Protein AF-A0A6S6SG83-F1 (afdb_monomer_lite)

Radius of gyration: 16.95 Å; chains: 1; bounding box: 38×26×49 Å

Foldseek 3Di:
DDCVVLVVLLVVLVVLLVVLVVLLCCVQQVPDPVSVVVLPDDDDPLSVLLVCLSVLSVVLSVLSVVLVVLCVVLVHDPVVVVVLSVLSSVLSVQLSVLSNVDDVPPVPSSCSNVVSSVVSVVSSVVSVVVSVVSD

Sequence (135 aa):
MNYILPLKYFFVMISMLLLTGVWMFVRHTSLSIAGTLSYYEGKSIFGLLETVSPHLFGMAILVFVLTHFFAIISGVEQQRFKLFSLLFFLCMLVANSSVFFIEEGSLFFVLLKLSSTFLFVGLSFFAMYKLLKVT

pLDDT: mean 75.48, std 6.5, range [49.09, 88.0]

Structure (mmCIF, N/CA/C/O backbone):
data_AF-A0A6S6SG83-F1
#
_entry.id   AF-A0A6S6SG83-F1
#
loop_
_atom_site.group_PDB
_atom_site.id
_atom_site.type_symbol
_atom_site.label_atom_id
_atom_site.label_alt_id
_atom_site.label_comp_id
_atom_site.label_asym_id
_atom_site.label_entity_id
_atom_site.label_seq_id
_atom_site.pdbx_PDB_ins_code
_atom_site.Cartn_x
_atom_site.Cartn_y
_atom_site.Cartn_z
_atom_site.occupancy
_atom_site.B_iso_or_equiv
_atom_site.auth_seq_id
_atom_site.auth_comp_id
_atom_site.auth_asym_id
_atom_site.auth_atom_id
_atom_site.pdbx_PDB_model_num
ATOM 1 N N . MET A 1 1 ? -13.131 10.030 20.907 1.00 54.19 1 MET A N 1
ATOM 2 C CA . MET A 1 1 ? -12.266 9.010 20.265 1.00 54.19 1 MET A CA 1
ATOM 3 C C . MET A 1 1 ? -11.168 9.722 19.484 1.00 54.19 1 MET A C 1
ATOM 5 O O . MET A 1 1 ? -11.483 10.594 18.688 1.00 54.19 1 MET A O 1
ATOM 9 N N . ASN A 1 2 ? -9.892 9.434 19.754 1.00 62.56 2 ASN A N 1
ATOM 10 C CA . ASN A 1 2 ? -8.769 10.132 19.110 1.00 62.56 2 ASN A CA 1
ATOM 11 C C . ASN A 1 2 ? -8.296 9.384 17.845 1.00 62.56 2 ASN A C 1
ATOM 13 O O . ASN A 1 2 ? -7.529 8.425 17.941 1.00 62.56 2 ASN A O 1
ATOM 17 N N . TYR A 1 3 ? -8.791 9.791 16.673 1.00 65.00 3 TYR A N 1
ATOM 18 C CA . TYR A 1 3 ? -8.541 9.136 15.377 1.00 65.00 3 TYR A CA 1
ATOM 19 C C . TYR A 1 3 ? -7.262 9.592 14.661 1.00 65.00 3 TYR A C 1
ATOM 21 O O . TYR A 1 3 ? -6.977 9.137 13.557 1.00 65.00 3 TYR A O 1
ATOM 29 N N . ILE A 1 4 ? -6.455 10.446 15.295 1.00 72.81 4 ILE A N 1
ATOM 30 C CA . ILE A 1 4 ? -5.251 11.029 14.685 1.00 72.81 4 ILE A CA 1
ATOM 31 C C . ILE A 1 4 ? -4.249 9.952 14.240 1.00 72.81 4 ILE A C 1
ATOM 33 O O . ILE A 1 4 ? -3.601 10.102 13.209 1.00 72.81 4 ILE A O 1
ATOM 37 N N . LEU A 1 5 ? -4.111 8.857 14.995 1.00 74.00 5 LEU A N 1
ATOM 38 C CA . LEU A 1 5 ? -3.119 7.821 14.698 1.00 74.00 5 LEU A CA 1
ATOM 39 C C . LEU A 1 5 ? -3.456 7.004 13.427 1.00 74.00 5 LEU A C 1
ATOM 41 O O . LEU A 1 5 ? -2.605 6.957 12.541 1.00 74.00 5 LEU A O 1
ATOM 45 N N . PRO A 1 6 ? -4.670 6.433 13.264 1.00 70.00 6 PRO A N 1
ATOM 46 C CA . PRO A 1 6 ? -5.085 5.827 11.994 1.00 70.00 6 PRO A CA 1
ATOM 47 C C . PRO A 1 6 ? -4.980 6.772 10.793 1.00 70.00 6 PRO A C 1
ATOM 49 O O . PRO A 1 6 ? -4.566 6.346 9.718 1.00 70.00 6 PRO A O 1
ATOM 52 N N . LEU A 1 7 ? -5.291 8.060 10.981 1.00 70.81 7 LEU A N 1
ATOM 53 C CA . LEU A 1 7 ? -5.192 9.066 9.922 1.00 70.81 7 LEU A CA 1
ATOM 54 C C . LEU A 1 7 ? -3.739 9.296 9.477 1.00 70.81 7 LEU A C 1
ATOM 56 O O . LEU A 1 7 ? -3.463 9.391 8.283 1.00 70.81 7 LEU A O 1
ATOM 60 N N . LYS A 1 8 ? -2.795 9.318 10.428 1.00 78.56 8 LYS A N 1
ATOM 61 C CA . LYS A 1 8 ? -1.354 9.367 10.132 1.00 78.56 8 LYS A CA 1
ATOM 62 C C . LYS A 1 8 ? -0.902 8.139 9.345 1.00 78.56 8 LYS A C 1
ATOM 64 O O . LYS A 1 8 ? -0.182 8.293 8.363 1.00 78.56 8 LYS A O 1
ATOM 69 N N . TYR A 1 9 ? -1.346 6.940 9.735 1.00 77.75 9 TYR A N 1
ATOM 70 C CA . TYR A 1 9 ? -1.048 5.720 8.979 1.00 77.75 9 TYR A CA 1
ATOM 71 C C . TYR A 1 9 ? -1.607 5.803 7.562 1.00 77.75 9 TYR A C 1
ATOM 73 O O . TYR A 1 9 ? -0.871 5.572 6.613 1.00 77.75 9 TYR A O 1
ATOM 81 N N . PHE A 1 10 ? -2.860 6.222 7.401 1.00 73.88 10 PHE A N 1
ATOM 82 C CA . PHE A 1 10 ? -3.478 6.401 6.091 1.00 73.88 10 PHE A CA 1
ATOM 83 C C . PHE A 1 10 ? -2.708 7.370 5.185 1.00 73.88 10 PHE A C 1
ATOM 85 O O . PHE A 1 10 ? -2.463 7.060 4.020 1.00 73.88 10 PHE A O 1
ATOM 92 N N . PHE A 1 11 ? -2.263 8.505 5.725 1.00 75.88 11 PHE A N 1
ATOM 93 C CA . PHE A 1 11 ? -1.488 9.484 4.965 1.00 75.88 11 PHE A CA 1
ATOM 94 C C . PHE A 1 11 ? -0.148 8.919 4.475 1.00 75.88 11 PHE A C 1
ATOM 96 O O . PHE A 1 11 ? 0.191 9.049 3.295 1.00 75.88 11 PHE A O 1
ATOM 103 N N . VAL A 1 12 ? 0.593 8.237 5.357 1.00 81.75 12 VAL A N 1
ATOM 104 C CA . VAL A 1 12 ? 1.825 7.527 4.974 1.00 81.75 12 VAL A CA 1
ATOM 105 C C . VAL A 1 12 ? 1.514 6.487 3.901 1.00 81.75 12 VAL A C 1
ATOM 107 O O . VAL A 1 12 ? 2.250 6.367 2.922 1.00 81.75 12 VAL A O 1
ATOM 110 N N . MET A 1 13 ? 0.391 5.781 4.044 1.00 77.00 13 MET A N 1
ATOM 111 C CA . MET A 1 13 ? 0.010 4.723 3.126 1.00 77.00 13 MET A CA 1
ATOM 112 C C . MET A 1 13 ? -0.280 5.217 1.705 1.00 77.00 13 MET A C 1
ATOM 114 O O . MET A 1 13 ? 0.241 4.651 0.744 1.00 77.00 13 MET A O 1
ATOM 118 N N . ILE A 1 14 ? -1.056 6.293 1.569 1.00 74.19 14 ILE A N 1
ATOM 119 C CA . ILE A 1 14 ? -1.308 6.939 0.273 1.00 74.19 14 ILE A CA 1
ATOM 120 C C . ILE A 1 14 ? -0.017 7.492 -0.328 1.00 74.19 14 ILE A C 1
ATOM 122 O O . ILE A 1 14 ? 0.217 7.347 -1.526 1.00 74.19 14 ILE A O 1
ATOM 126 N N . SER A 1 15 ? 0.831 8.113 0.492 1.00 80.38 15 SER A N 1
ATOM 127 C CA . SER A 1 15 ? 2.083 8.694 0.004 1.00 80.38 15 SER A CA 1
ATOM 128 C C . SER A 1 15 ? 2.993 7.614 -0.582 1.00 80.38 15 SER A C 1
ATOM 130 O O . SER A 1 15 ? 3.535 7.784 -1.671 1.00 80.38 15 SER A O 1
ATOM 132 N N . MET A 1 16 ? 3.102 6.465 0.092 1.00 77.81 16 MET A N 1
ATOM 133 C CA . MET A 1 16 ? 3.858 5.329 -0.431 1.00 77.81 16 MET A CA 1
ATOM 134 C C . MET A 1 16 ? 3.257 4.763 -1.714 1.00 77.81 16 MET A C 1
ATOM 136 O O . MET A 1 16 ? 4.017 4.469 -2.628 1.00 77.81 16 MET A O 1
ATOM 140 N N . LEU A 1 17 ? 1.927 4.665 -1.824 1.00 76.06 17 LEU A N 1
ATOM 141 C CA . LEU A 1 17 ? 1.281 4.244 -3.071 1.00 76.06 17 LEU A CA 1
ATOM 142 C C . LEU A 1 17 ? 1.691 5.117 -4.244 1.00 76.06 17 LEU A C 1
ATOM 144 O O . LEU A 1 17 ? 2.089 4.611 -5.290 1.00 76.06 17 LEU A O 1
ATOM 148 N N . LEU A 1 18 ? 1.574 6.430 -4.057 1.00 76.25 18 LEU A N 1
ATOM 149 C CA . LEU A 1 18 ? 1.896 7.393 -5.091 1.00 76.25 18 LEU A CA 1
ATOM 150 C C . LEU A 1 18 ? 3.358 7.237 -5.514 1.00 76.25 18 LEU A C 1
ATOM 152 O O . LEU A 1 18 ? 3.638 7.131 -6.704 1.00 76.25 18 LEU A O 1
ATOM 156 N N . LEU A 1 19 ? 4.273 7.148 -4.545 1.00 82.44 19 LEU A N 1
ATOM 157 C CA . LEU A 1 19 ? 5.698 6.958 -4.811 1.00 82.44 19 LEU A CA 1
ATOM 158 C C . LEU A 1 19 ? 5.984 5.639 -5.534 1.00 82.44 19 LEU A C 1
ATOM 160 O O . LEU A 1 19 ? 6.757 5.638 -6.486 1.00 82.44 19 LEU A O 1
ATOM 164 N N . THR A 1 20 ? 5.348 4.535 -5.141 1.00 78.62 20 THR A N 1
ATOM 165 C CA . THR A 1 20 ? 5.498 3.238 -5.817 1.00 78.62 20 THR A CA 1
ATOM 166 C C . THR A 1 20 ? 4.940 3.278 -7.242 1.00 78.62 20 THR A C 1
ATOM 168 O O . THR A 1 20 ? 5.578 2.766 -8.160 1.00 78.62 20 THR A O 1
ATOM 171 N N . GLY A 1 21 ? 3.789 3.922 -7.456 1.00 75.62 21 GLY A N 1
ATOM 172 C CA . GLY A 1 21 ? 3.201 4.104 -8.784 1.00 75.62 21 GLY A CA 1
ATOM 173 C C . GLY A 1 21 ? 4.090 4.944 -9.702 1.00 75.62 21 GLY A C 1
ATOM 174 O O . GLY A 1 21 ? 4.383 4.528 -10.821 1.00 75.62 21 GLY A O 1
ATOM 175 N N . VAL A 1 22 ? 4.586 6.082 -9.203 1.00 80.44 22 VAL A N 1
ATOM 176 C CA . VAL A 1 22 ? 5.540 6.943 -9.922 1.00 80.44 22 VAL A CA 1
ATOM 177 C C . VAL A 1 22 ? 6.831 6.185 -10.219 1.00 80.44 22 VAL A C 1
ATOM 179 O O . VAL A 1 22 ? 7.303 6.212 -11.352 1.00 80.44 22 VAL A O 1
ATOM 182 N N . TRP A 1 23 ? 7.378 5.465 -9.238 1.00 82.62 23 TRP A N 1
ATOM 183 C CA . TRP A 1 23 ? 8.594 4.672 -9.402 1.00 82.62 23 TRP A CA 1
ATOM 184 C C . TRP A 1 23 ? 8.457 3.632 -10.513 1.00 82.62 23 TRP A C 1
ATOM 186 O O . TRP A 1 23 ? 9.291 3.580 -11.416 1.00 82.62 23 TRP A O 1
ATOM 196 N N . MET A 1 24 ? 7.382 2.839 -10.492 1.00 77.06 24 MET A N 1
ATOM 197 C CA . MET A 1 24 ? 7.145 1.845 -11.535 1.00 77.06 24 MET A CA 1
ATOM 198 C C . MET A 1 24 ? 6.924 2.488 -12.904 1.00 77.06 24 MET A C 1
ATOM 200 O O . MET A 1 24 ? 7.436 1.987 -13.905 1.00 77.06 24 MET A O 1
ATOM 204 N N . PHE A 1 25 ? 6.182 3.596 -12.961 1.00 77.44 25 PHE A N 1
ATOM 205 C CA . PHE A 1 25 ? 5.960 4.316 -14.209 1.00 77.44 25 PHE A CA 1
ATOM 206 C C . PHE A 1 25 ? 7.284 4.799 -14.808 1.00 77.44 25 PHE A C 1
ATOM 208 O O . PHE A 1 25 ? 7.558 4.537 -15.979 1.00 77.44 25 PHE A O 1
ATOM 215 N N . VAL A 1 26 ? 8.143 5.426 -13.999 1.00 83.56 26 VAL A N 1
ATOM 216 C CA . VAL A 1 26 ? 9.480 5.870 -14.419 1.00 83.56 26 VAL A CA 1
ATOM 217 C C . VAL A 1 26 ? 10.321 4.682 -14.885 1.00 83.56 26 VAL A C 1
ATOM 219 O O . VAL A 1 26 ? 10.902 4.746 -15.967 1.00 83.56 26 VAL A O 1
ATOM 222 N N . ARG A 1 27 ? 10.349 3.586 -14.114 1.00 81.25 27 ARG A N 1
ATOM 223 C CA . ARG A 1 27 ? 11.148 2.397 -14.440 1.00 81.25 27 ARG A CA 1
ATOM 224 C C . ARG A 1 27 ? 10.752 1.803 -15.792 1.00 81.25 27 ARG A C 1
ATOM 226 O O . ARG A 1 27 ? 11.625 1.526 -16.605 1.00 81.25 27 ARG A O 1
ATOM 233 N N . HIS A 1 28 ? 9.457 1.610 -16.040 1.00 76.56 28 HIS A N 1
ATOM 234 C CA . HIS A 1 28 ? 9.013 0.894 -17.236 1.00 76.56 28 HIS A CA 1
ATOM 235 C C . HIS A 1 28 ? 8.862 1.765 -18.482 1.00 76.56 28 HIS A C 1
ATOM 237 O O . HIS A 1 28 ? 8.937 1.236 -19.583 1.00 76.56 28 HIS A O 1
ATOM 243 N N . THR A 1 29 ? 8.644 3.073 -18.334 1.00 79.75 29 THR A N 1
ATOM 244 C CA . THR A 1 29 ? 8.509 3.972 -19.495 1.00 79.75 29 THR A CA 1
ATOM 245 C C . THR A 1 29 ? 9.805 4.699 -19.842 1.00 79.75 29 THR A C 1
ATOM 247 O O . THR A 1 29 ? 9.916 5.292 -20.920 1.00 79.75 29 THR A O 1
ATOM 250 N N . SER A 1 30 ? 10.771 4.719 -18.914 1.00 82.44 30 SER A N 1
ATOM 251 C CA . SER A 1 30 ? 11.963 5.576 -18.972 1.00 82.44 30 SER A CA 1
ATOM 252 C C . SER A 1 30 ? 11.625 7.050 -19.248 1.00 82.44 30 SER A C 1
ATOM 254 O O . SER A 1 30 ? 12.452 7.784 -19.781 1.00 82.44 30 SER A O 1
ATOM 256 N N . LEU A 1 31 ? 10.391 7.472 -18.929 1.00 83.38 31 LEU A N 1
ATOM 257 C CA . LEU A 1 31 ? 9.833 8.789 -19.253 1.00 83.38 31 LEU A CA 1
ATOM 258 C C . LEU A 1 31 ? 9.886 9.140 -20.752 1.00 83.38 31 LEU A C 1
ATOM 260 O O . LEU A 1 31 ? 9.972 10.309 -21.126 1.00 83.38 31 LEU A O 1
ATOM 264 N N . SER A 1 32 ? 9.820 8.127 -21.619 1.00 88.00 32 SER A N 1
ATOM 265 C CA . SER A 1 32 ? 9.872 8.282 -23.072 1.00 88.00 32 SER A CA 1
ATOM 266 C C . SER A 1 32 ? 8.576 7.817 -23.739 1.00 88.00 32 SER A C 1
ATOM 268 O O . SER A 1 32 ? 7.866 6.944 -23.233 1.00 88.00 32 SER A O 1
ATOM 270 N N . ILE A 1 33 ? 8.275 8.371 -24.917 1.00 83.56 33 ILE A N 1
ATOM 271 C CA . ILE A 1 33 ? 7.117 7.952 -25.726 1.00 83.56 33 ILE A CA 1
ATOM 272 C C . ILE A 1 33 ? 7.271 6.483 -26.145 1.00 83.56 33 ILE A C 1
ATOM 274 O O . ILE A 1 33 ? 6.328 5.708 -26.016 1.00 83.56 33 ILE A O 1
ATOM 278 N N . ALA A 1 34 ? 8.472 6.081 -26.573 1.00 85.00 34 ALA A N 1
ATOM 279 C CA . ALA A 1 34 ? 8.766 4.703 -26.966 1.00 85.00 34 ALA A CA 1
ATOM 280 C C . ALA A 1 34 ? 8.587 3.714 -25.801 1.00 85.00 34 ALA A C 1
ATOM 282 O O . ALA A 1 34 ? 7.932 2.691 -25.968 1.00 85.00 34 ALA A O 1
ATOM 283 N N . GLY A 1 35 ? 9.088 4.047 -24.607 1.00 82.25 35 GLY A N 1
ATOM 284 C CA . GLY A 1 35 ? 8.892 3.223 -23.412 1.00 82.25 35 GLY A CA 1
ATOM 285 C C . GLY A 1 35 ? 7.443 3.207 -22.914 1.00 82.25 35 GLY A C 1
ATOM 286 O O . GLY A 1 35 ? 6.984 2.228 -22.336 1.00 82.25 35 GLY A O 1
ATOM 287 N N . THR A 1 36 ? 6.679 4.273 -23.165 1.00 79.69 36 THR A N 1
ATOM 288 C CA . THR A 1 36 ? 5.236 4.279 -22.882 1.00 79.69 36 THR A CA 1
ATOM 289 C C . THR A 1 36 ? 4.490 3.339 -23.825 1.00 79.69 36 THR A C 1
ATOM 291 O O . THR A 1 36 ? 3.603 2.622 -23.381 1.00 79.69 36 THR A O 1
ATOM 294 N N . LEU A 1 37 ? 4.855 3.297 -25.107 1.00 82.19 37 LEU A N 1
ATOM 295 C CA . LEU A 1 37 ? 4.261 2.365 -26.068 1.00 82.19 37 LEU A CA 1
ATOM 296 C C . LEU A 1 37 ? 4.624 0.910 -25.742 1.00 82.19 37 LEU A C 1
ATOM 298 O O . LEU A 1 37 ? 3.731 0.065 -25.717 1.00 82.19 37 LEU A O 1
ATOM 302 N N . SER A 1 38 ? 5.884 0.633 -25.387 1.00 80.56 38 SER A N 1
ATOM 303 C CA . SER A 1 38 ? 6.313 -0.713 -24.979 1.00 80.56 38 SER A CA 1
ATOM 304 C C . SER A 1 38 ? 5.675 -1.174 -23.665 1.00 80.56 38 SER A C 1
ATOM 306 O O . SER A 1 38 ? 5.477 -2.369 -23.448 1.00 80.56 38 SER A O 1
ATOM 308 N N . TYR A 1 39 ? 5.268 -0.245 -22.792 1.00 74.38 39 TYR A N 1
ATOM 309 C CA . TYR A 1 39 ? 4.508 -0.581 -21.587 1.00 74.38 39 TYR A CA 1
ATOM 310 C C . TYR A 1 39 ? 3.177 -1.288 -21.896 1.00 74.38 39 TYR A C 1
ATOM 312 O O . TYR A 1 39 ? 2.737 -2.103 -21.082 1.00 74.38 39 TYR A O 1
ATOM 320 N N . TYR A 1 40 ? 2.559 -0.999 -23.046 1.00 75.06 40 TYR A N 1
ATOM 321 C CA . TYR A 1 40 ? 1.289 -1.590 -23.485 1.00 75.06 40 TYR A CA 1
ATOM 322 C C . TYR A 1 40 ? 1.453 -2.828 -24.380 1.00 75.06 40 TYR A C 1
ATOM 324 O O . TYR A 1 40 ? 0.453 -3.409 -24.803 1.00 75.06 40 TYR A O 1
ATOM 332 N N . GLU A 1 41 ? 2.683 -3.253 -24.664 1.00 82.44 41 GLU A N 1
ATOM 333 C CA . GLU A 1 41 ? 2.937 -4.493 -25.395 1.00 82.44 41 GLU A CA 1
ATOM 334 C C . GLU A 1 41 ? 2.641 -5.731 -24.532 1.00 82.44 41 GLU A C 1
ATOM 336 O O . GLU A 1 41 ? 2.524 -5.670 -23.304 1.00 82.44 41 GLU A O 1
ATOM 341 N N . GLY A 1 42 ? 2.495 -6.886 -25.189 1.00 76.06 42 GLY A N 1
ATOM 342 C CA . GLY A 1 42 ? 2.218 -8.152 -24.517 1.00 76.06 42 GLY A CA 1
ATOM 343 C C . GLY A 1 42 ? 3.301 -8.486 -23.491 1.00 76.06 42 GLY A C 1
ATOM 344 O O . GLY A 1 42 ? 4.460 -8.690 -23.845 1.00 76.06 42 GLY A O 1
ATOM 345 N N . LYS A 1 43 ? 2.921 -8.558 -22.212 1.00 75.44 43 LYS A N 1
ATOM 346 C CA . LYS A 1 43 ? 3.862 -8.826 -21.121 1.00 75.44 43 LYS A CA 1
ATOM 347 C C . LYS A 1 43 ? 3.933 -10.305 -20.769 1.00 75.44 43 LYS A C 1
ATOM 349 O O . LYS A 1 43 ? 2.937 -11.025 -20.804 1.00 75.44 43 LYS A O 1
ATOM 354 N N . SER A 1 44 ? 5.119 -10.734 -20.348 1.00 78.88 44 SER A N 1
ATOM 355 C CA . SER A 1 44 ? 5.300 -12.010 -19.655 1.00 78.88 44 SER A CA 1
ATOM 356 C C . SER A 1 44 ? 4.512 -12.029 -18.335 1.00 78.88 44 SER A C 1
ATOM 358 O O . SER A 1 44 ? 4.086 -10.989 -17.830 1.00 78.88 44 SER A O 1
ATOM 360 N N . ILE A 1 45 ? 4.352 -13.207 -17.723 1.00 72.50 45 ILE A N 1
ATOM 361 C CA . ILE A 1 45 ? 3.682 -13.354 -16.416 1.00 72.50 45 ILE A CA 1
ATOM 362 C C . ILE A 1 45 ? 4.330 -12.458 -15.342 1.00 72.50 45 ILE A C 1
ATOM 364 O O . ILE A 1 45 ? 3.623 -11.855 -14.536 1.00 72.50 45 ILE A O 1
ATOM 368 N N . PHE A 1 46 ? 5.659 -12.314 -15.359 1.00 70.50 46 PHE A N 1
ATOM 369 C CA . PHE A 1 46 ? 6.376 -11.416 -14.449 1.00 70.50 46 PHE A CA 1
ATOM 370 C C . PHE A 1 46 ? 6.048 -9.943 -14.719 1.00 70.50 46 PHE A C 1
ATOM 372 O O . PHE A 1 46 ? 5.724 -9.212 -13.784 1.00 70.50 46 PHE A O 1
ATOM 379 N N . GLY A 1 47 ? 6.022 -9.529 -15.990 1.00 72.50 47 GLY A N 1
ATOM 380 C CA . GLY A 1 47 ? 5.635 -8.165 -16.360 1.00 72.50 47 GLY A CA 1
ATOM 381 C C . GLY A 1 47 ? 4.167 -7.845 -16.040 1.00 72.50 47 GLY A C 1
ATOM 382 O O . GLY A 1 47 ? 3.843 -6.712 -15.678 1.00 72.50 47 GLY A O 1
ATOM 383 N N . LEU A 1 48 ? 3.273 -8.838 -16.110 1.00 72.94 48 LEU A N 1
ATOM 384 C CA . LEU A 1 48 ? 1.882 -8.733 -15.652 1.00 72.94 48 LEU A CA 1
ATOM 385 C C . LEU A 1 48 ? 1.796 -8.542 -14.134 1.00 72.94 48 LEU A C 1
ATOM 387 O O . LEU A 1 48 ? 1.062 -7.668 -13.676 1.00 72.94 48 LEU A O 1
ATOM 391 N N . LEU A 1 49 ? 2.561 -9.315 -13.357 1.00 69.94 49 LEU A N 1
ATOM 392 C CA . LEU A 1 49 ? 2.611 -9.191 -11.896 1.00 69.94 49 LEU A CA 1
ATOM 393 C C . LEU A 1 49 ? 3.117 -7.815 -11.452 1.00 69.94 49 LEU A C 1
ATOM 395 O O . LEU A 1 49 ? 2.521 -7.208 -10.560 1.00 69.94 49 LEU A O 1
ATOM 399 N N . GLU A 1 50 ? 4.160 -7.293 -12.099 1.00 68.44 50 GLU A N 1
ATOM 400 C CA . GLU A 1 50 ? 4.622 -5.923 -11.861 1.00 68.44 50 GLU A CA 1
ATOM 401 C C . GLU A 1 50 ? 3.529 -4.904 -12.202 1.00 68.44 50 GLU A C 1
ATOM 403 O O . GLU A 1 50 ? 3.227 -4.033 -11.392 1.00 68.44 50 GLU A O 1
ATOM 408 N N . THR A 1 51 ? 2.858 -5.056 -13.345 1.00 73.19 51 THR A N 1
ATOM 409 C CA . THR A 1 51 ? 1.817 -4.122 -13.818 1.00 73.19 51 THR A CA 1
ATOM 410 C C . THR A 1 51 ? 0.552 -4.128 -12.944 1.00 73.19 51 THR A C 1
ATOM 412 O O . THR A 1 51 ? -0.077 -3.089 -12.735 1.00 73.19 51 THR A O 1
ATOM 415 N N . VAL A 1 52 ? 0.176 -5.281 -12.386 1.00 73.81 52 VAL A N 1
ATOM 416 C CA . VAL A 1 52 ? -1.003 -5.446 -11.514 1.00 73.81 52 VAL A CA 1
ATOM 417 C C . VAL A 1 52 ? -0.714 -5.038 -10.060 1.00 73.81 52 VAL A C 1
ATOM 419 O O . VAL A 1 52 ? -1.637 -4.705 -9.313 1.00 73.81 52 VAL A O 1
ATOM 422 N N . SER A 1 53 ? 0.557 -4.976 -9.657 1.00 70.06 53 SER A N 1
ATOM 423 C CA . SER A 1 53 ? 0.994 -4.623 -8.298 1.00 70.06 53 SER A CA 1
ATOM 424 C C . SER A 1 53 ? 0.368 -3.329 -7.720 1.00 70.06 53 SER A C 1
ATOM 426 O O . SER A 1 53 ? -0.097 -3.373 -6.575 1.00 70.06 53 SER A O 1
ATOM 428 N N . PRO A 1 54 ? 0.239 -2.207 -8.464 1.00 66.50 54 PRO A N 1
ATOM 429 C CA . PRO A 1 54 ? -0.415 -0.983 -7.983 1.00 66.50 54 PRO A CA 1
ATOM 430 C C . PRO A 1 54 ? -1.931 -1.134 -7.809 1.00 66.50 54 PRO A C 1
ATOM 432 O O . PRO A 1 54 ? -2.527 -0.464 -6.969 1.00 66.50 54 PRO A O 1
ATOM 435 N N . HIS A 1 55 ? -2.569 -2.024 -8.574 1.00 72.31 55 HIS A N 1
ATOM 436 C CA . HIS A 1 55 ? -4.010 -2.275 -8.494 1.00 72.31 55 HIS A CA 1
ATOM 437 C C . HIS A 1 55 ? -4.350 -3.115 -7.262 1.00 72.31 55 HIS A C 1
ATOM 439 O O . HIS A 1 55 ? -5.234 -2.751 -6.486 1.00 72.31 55 HIS A O 1
ATOM 445 N N . LEU A 1 56 ? -3.593 -4.195 -7.033 1.00 67.31 56 LEU A N 1
ATOM 446 C CA . LEU A 1 56 ? -3.685 -4.992 -5.802 1.00 67.31 56 LEU A CA 1
ATOM 447 C C . LEU A 1 56 ? -3.449 -4.125 -4.567 1.00 67.31 56 LEU A C 1
ATOM 449 O O . LEU A 1 56 ? -4.094 -4.289 -3.531 1.00 67.31 56 LEU A O 1
ATOM 453 N N . PHE A 1 57 ? -2.560 -3.151 -4.714 1.00 67.75 57 PHE A N 1
ATOM 454 C CA . PHE A 1 57 ? -2.306 -2.162 -3.700 1.00 67.75 57 PHE A CA 1
ATOM 455 C C . PHE A 1 57 ? -3.492 -1.203 -3.466 1.00 67.75 57 PHE A C 1
ATOM 457 O O . PHE A 1 57 ? -3.902 -0.989 -2.324 1.00 67.75 57 PHE A O 1
ATOM 464 N N . GLY A 1 58 ? -4.061 -0.626 -4.528 1.00 69.06 58 GLY A N 1
ATOM 465 C CA . GLY A 1 58 ? -5.226 0.258 -4.424 1.00 69.06 58 GLY A CA 1
ATOM 466 C C . GLY A 1 58 ? -6.412 -0.430 -3.742 1.00 69.06 58 GLY A C 1
ATOM 467 O O . GLY A 1 58 ? -7.064 0.162 -2.879 1.00 69.06 58 GLY A O 1
ATOM 468 N N . MET A 1 59 ? -6.626 -1.716 -4.042 1.00 69.19 59 MET A N 1
ATOM 469 C CA . MET A 1 59 ? -7.622 -2.537 -3.350 1.00 69.19 59 MET A CA 1
ATOM 470 C C . MET A 1 59 ? -7.328 -2.672 -1.853 1.00 69.19 59 MET A C 1
ATOM 472 O O . MET A 1 59 ? -8.235 -2.511 -1.039 1.00 69.19 59 MET A O 1
ATOM 476 N N . ALA A 1 60 ? -6.072 -2.901 -1.466 1.00 66.44 60 ALA A N 1
ATOM 477 C CA . ALA A 1 60 ? -5.688 -2.998 -0.060 1.00 66.44 60 ALA A CA 1
ATOM 478 C C . ALA A 1 60 ? -6.021 -1.713 0.726 1.00 66.44 60 ALA A C 1
ATOM 480 O O . ALA A 1 60 ? -6.630 -1.772 1.799 1.00 66.44 60 ALA A O 1
ATOM 481 N N . ILE A 1 61 ? -5.710 -0.537 0.166 1.00 71.50 61 ILE A N 1
ATOM 482 C CA . ILE A 1 61 ? -6.076 0.748 0.784 1.00 71.50 61 ILE A CA 1
ATOM 483 C C . ILE A 1 61 ? -7.589 0.886 0.946 1.00 71.50 61 ILE A C 1
ATOM 485 O O . ILE A 1 61 ? -8.045 1.279 2.021 1.00 71.50 61 ILE A O 1
ATOM 489 N N . LEU A 1 62 ? -8.367 0.561 -0.090 1.00 72.81 62 LEU A N 1
ATOM 490 C CA . LEU A 1 62 ? -9.826 0.652 -0.021 1.00 72.81 62 LEU A CA 1
ATOM 491 C C . LEU A 1 62 ? -10.378 -0.193 1.126 1.00 72.81 62 LEU A C 1
ATOM 493 O O . LEU A 1 62 ? -11.210 0.282 1.899 1.00 72.81 62 LEU A O 1
ATOM 497 N N . VAL A 1 63 ? -9.865 -1.412 1.301 1.00 70.44 63 VAL A N 1
ATOM 498 C CA . VAL A 1 63 ? -10.326 -2.281 2.382 1.00 70.44 63 VAL A CA 1
ATOM 499 C C . VAL A 1 63 ? -9.907 -1.761 3.761 1.00 70.44 63 VAL A C 1
ATOM 501 O O . VAL A 1 63 ? -10.709 -1.821 4.695 1.00 70.44 63 VAL A O 1
ATOM 504 N N . PHE A 1 64 ? -8.712 -1.179 3.906 1.00 73.19 64 PHE A N 1
ATOM 505 C CA . PHE A 1 64 ? -8.319 -0.504 5.150 1.00 73.19 64 PHE A CA 1
ATOM 506 C C . PHE A 1 64 ? -9.267 0.652 5.497 1.00 73.19 64 PHE A C 1
ATOM 508 O O . PHE A 1 64 ? -9.731 0.747 6.634 1.00 73.19 64 PHE A O 1
ATOM 515 N N . VAL A 1 65 ? -9.582 1.507 4.519 1.00 74.69 65 VAL A N 1
ATOM 516 C CA . VAL A 1 65 ? -10.478 2.660 4.698 1.00 74.69 65 VAL A CA 1
ATOM 517 C C . VAL A 1 65 ? -11.876 2.209 5.099 1.00 74.69 65 VAL A C 1
ATOM 519 O O . VAL A 1 65 ? -12.428 2.719 6.074 1.00 74.69 65 VAL A O 1
ATOM 522 N N . LEU A 1 66 ? -12.432 1.218 4.398 1.00 73.00 66 LEU A N 1
ATOM 523 C CA . LEU A 1 66 ? -13.741 0.660 4.729 1.00 73.00 66 LEU A CA 1
ATOM 524 C C . LEU A 1 66 ? -13.739 0.050 6.132 1.00 73.00 66 LEU A C 1
ATOM 526 O O . LEU A 1 66 ? -14.611 0.368 6.934 1.00 73.00 66 LEU A O 1
ATOM 530 N N . THR A 1 67 ? -12.725 -0.752 6.469 1.00 70.56 67 THR A N 1
ATOM 531 C CA . THR A 1 67 ? -12.577 -1.342 7.811 1.00 70.56 67 THR A CA 1
ATOM 532 C C . THR A 1 67 ? -12.499 -0.260 8.891 1.00 70.56 67 THR A C 1
ATOM 534 O O . THR A 1 67 ? -13.089 -0.410 9.962 1.00 70.56 67 THR A O 1
ATOM 537 N N . HIS A 1 68 ? -11.814 0.852 8.610 1.00 73.06 68 HIS A N 1
ATOM 538 C CA . HIS A 1 68 ? -11.743 1.995 9.512 1.00 73.06 68 HIS A CA 1
ATOM 539 C C . HIS A 1 68 ? -13.112 2.645 9.725 1.00 73.06 68 HIS A C 1
ATOM 541 O O . HIS A 1 68 ? -13.529 2.797 10.872 1.00 73.06 68 HIS A O 1
ATOM 547 N N . PHE A 1 69 ? -13.839 2.965 8.651 1.00 73.38 69 PHE A N 1
ATOM 548 C CA . PHE A 1 69 ? -15.184 3.537 8.754 1.00 73.38 69 PHE A CA 1
ATOM 549 C C . PHE A 1 69 ? -16.164 2.600 9.466 1.00 73.38 69 PHE A C 1
ATOM 551 O O . PHE A 1 69 ? -16.892 3.045 10.353 1.00 73.38 69 PHE A O 1
ATOM 558 N N . PHE A 1 70 ? -16.140 1.302 9.158 1.00 70.38 70 PHE A N 1
ATOM 559 C CA . PHE A 1 70 ? -16.977 0.312 9.838 1.00 70.38 70 PHE A CA 1
ATOM 560 C C . PHE A 1 70 ? -16.679 0.230 11.335 1.00 70.38 70 PHE A C 1
ATOM 562 O O . PHE A 1 70 ? -17.610 0.176 12.137 1.00 70.38 70 PHE A O 1
ATOM 569 N N . ALA A 1 71 ? -15.406 0.266 11.734 1.00 70.38 71 ALA A N 1
ATOM 570 C CA . ALA A 1 71 ? -15.037 0.253 13.147 1.00 70.38 71 ALA A CA 1
ATOM 571 C C . ALA A 1 71 ? -15.504 1.513 13.896 1.00 70.38 71 ALA A C 1
ATOM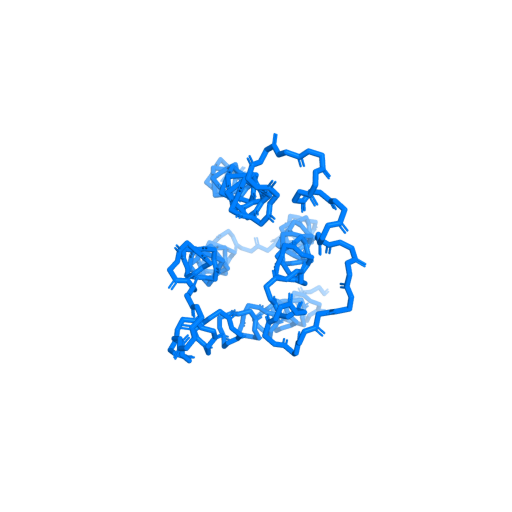 573 O O . ALA A 1 71 ? -15.886 1.413 15.063 1.00 70.38 71 ALA A O 1
ATOM 574 N N . ILE A 1 72 ? -15.505 2.674 13.226 1.00 70.94 72 ILE A N 1
ATOM 575 C CA . ILE A 1 72 ? -16.051 3.931 13.763 1.00 70.94 72 ILE A CA 1
ATOM 576 C C . ILE A 1 72 ? -17.561 3.812 13.973 1.00 70.94 72 ILE A C 1
ATOM 578 O O . ILE A 1 72 ? -18.047 4.101 15.065 1.00 70.94 72 ILE A O 1
ATOM 582 N N . ILE A 1 73 ? -18.290 3.372 12.942 1.00 71.38 73 ILE A N 1
ATOM 583 C CA . ILE A 1 73 ? -19.756 3.255 12.969 1.00 71.38 73 ILE A CA 1
ATOM 584 C C . ILE A 1 73 ? -20.205 2.232 14.020 1.00 71.38 73 ILE A C 1
ATOM 586 O O . ILE A 1 73 ? -21.163 2.476 14.744 1.00 71.38 73 ILE A O 1
ATOM 590 N N . SER A 1 74 ? -19.483 1.117 14.146 1.00 68.56 74 SER A N 1
ATOM 591 C CA . SER A 1 74 ? -19.840 0.014 15.052 1.00 68.56 74 SER A CA 1
ATOM 592 C C . SER A 1 74 ? -19.428 0.257 16.512 1.00 68.56 74 SER A C 1
ATOM 594 O O . SER A 1 74 ? -19.572 -0.637 17.340 1.00 68.56 74 SER A O 1
ATOM 596 N N . GLY A 1 75 ? -18.858 1.423 16.844 1.00 70.12 75 GLY A N 1
ATOM 597 C CA . GLY A 1 75 ? -18.470 1.763 18.219 1.00 70.12 75 GLY A CA 1
ATOM 598 C C . GLY A 1 75 ? -17.390 0.854 18.820 1.00 70.12 75 GLY A C 1
ATOM 599 O O . GLY A 1 75 ? -17.323 0.693 20.037 1.00 70.12 75 GLY A O 1
ATOM 600 N N . VAL A 1 76 ? -16.548 0.236 17.985 1.00 70.88 76 VAL A N 1
ATOM 601 C CA . VAL A 1 76 ? -15.567 -0.766 18.429 1.00 70.88 76 VAL A CA 1
ATOM 602 C C . VAL A 1 76 ? -14.524 -0.141 19.357 1.00 70.88 76 VAL A C 1
ATOM 604 O O . VAL A 1 76 ? -14.014 0.954 19.109 1.00 70.88 76 VAL A O 1
ATOM 607 N N . GLU A 1 77 ? -14.154 -0.876 20.413 1.00 70.00 77 GLU A N 1
ATOM 608 C CA . GLU A 1 77 ? -13.112 -0.464 21.355 1.00 70.00 77 GLU A CA 1
ATOM 609 C C . GLU A 1 77 ? -11.820 -0.049 20.641 1.00 70.00 77 GLU A C 1
ATOM 611 O O . GLU A 1 77 ? -11.201 -0.805 19.881 1.00 70.00 77 GLU A O 1
ATOM 616 N N . GLN A 1 78 ? -11.355 1.157 20.965 1.00 66.94 78 GLN A N 1
ATOM 617 C CA . GLN A 1 78 ? -10.226 1.790 20.292 1.00 66.94 78 GLN A CA 1
ATOM 618 C C . GLN A 1 78 ? -8.920 0.979 20.390 1.00 66.94 78 GLN A C 1
ATOM 620 O O . GLN A 1 78 ? -8.091 1.033 19.481 1.00 66.94 78 GLN A O 1
ATOM 625 N N . GLN A 1 79 ? -8.719 0.223 21.478 1.00 68.81 79 GLN A N 1
ATOM 626 C CA . GLN A 1 79 ? -7.538 -0.630 21.665 1.00 68.81 79 GLN A CA 1
ATOM 627 C C . GLN A 1 79 ? -7.507 -1.809 20.686 1.00 68.81 79 GLN A C 1
ATOM 629 O O . GLN A 1 79 ? -6.463 -2.066 20.086 1.00 68.81 79 GLN A O 1
ATOM 634 N N . ARG A 1 80 ? -8.646 -2.478 20.460 1.00 68.81 80 ARG A N 1
ATOM 635 C CA . ARG A 1 80 ? -8.743 -3.578 19.486 1.00 68.81 80 ARG A CA 1
ATOM 636 C C . ARG A 1 80 ? -8.491 -3.059 18.073 1.00 68.81 80 ARG A C 1
ATOM 638 O O . ARG A 1 80 ? -7.727 -3.654 17.319 1.00 68.81 80 ARG A O 1
ATOM 645 N N . PHE A 1 81 ? -9.052 -1.893 17.750 1.00 73.00 81 PHE A N 1
ATOM 646 C CA . PHE A 1 81 ? -8.868 -1.262 16.446 1.00 73.00 81 PHE A CA 1
ATOM 647 C C . PHE A 1 81 ? -7.417 -0.817 16.174 1.00 73.00 81 PHE A C 1
ATOM 649 O O . PHE A 1 81 ? -6.945 -0.909 15.038 1.00 73.00 81 PHE A O 1
ATOM 656 N N . LYS A 1 82 ? -6.677 -0.378 17.204 1.00 74.69 82 LYS A N 1
ATOM 657 C CA . LYS A 1 82 ? -5.253 -0.013 17.076 1.00 74.69 82 LYS A CA 1
ATOM 658 C C . LYS A 1 82 ? -4.391 -1.185 16.611 1.00 74.69 82 LYS A C 1
ATOM 660 O O . LYS A 1 82 ? -3.568 -0.993 15.720 1.00 74.69 82 LYS A O 1
ATOM 665 N N . LEU A 1 83 ? -4.589 -2.375 17.182 1.00 78.25 83 LEU A N 1
ATOM 666 C CA . LEU A 1 83 ? -3.824 -3.565 16.800 1.00 78.25 83 LEU A CA 1
ATOM 667 C C . LEU A 1 83 ? -4.087 -3.947 15.338 1.00 78.25 83 LEU A C 1
ATOM 669 O O . LEU A 1 83 ? -3.140 -4.155 14.583 1.00 78.25 83 LEU A O 1
ATOM 673 N N . PHE A 1 84 ? -5.358 -3.962 14.920 1.00 76.69 84 PHE A N 1
ATOM 674 C CA . PHE A 1 84 ? -5.714 -4.210 13.521 1.00 76.69 84 PHE A CA 1
ATOM 675 C C . PHE A 1 84 ? -5.085 -3.174 12.591 1.00 76.69 84 PHE A C 1
ATOM 677 O O . PHE A 1 84 ? -4.445 -3.541 11.610 1.00 76.69 84 PHE A O 1
ATOM 684 N N . SER A 1 85 ? -5.198 -1.889 12.933 1.00 76.25 85 SER A N 1
ATOM 685 C CA . SER A 1 85 ? -4.624 -0.803 12.133 1.00 76.25 85 SER A CA 1
ATOM 686 C C . SER A 1 85 ? -3.113 -0.945 11.955 1.00 76.25 85 SER A C 1
ATOM 688 O O . SER A 1 85 ? -2.607 -0.723 10.858 1.00 76.25 85 SER A O 1
ATOM 690 N N . LEU A 1 86 ? -2.398 -1.339 13.013 1.00 83.19 86 LEU A N 1
ATOM 691 C CA . LEU A 1 86 ? -0.956 -1.565 12.966 1.00 83.19 86 LEU A CA 1
ATOM 692 C C . LEU A 1 86 ? -0.595 -2.756 12.069 1.00 83.19 86 LEU A C 1
ATOM 694 O O . LEU A 1 86 ? 0.320 -2.646 11.258 1.00 83.19 86 LEU A O 1
ATOM 698 N N . LEU A 1 87 ? -1.316 -3.875 12.184 1.00 82.38 87 LEU A N 1
ATOM 699 C CA . LEU A 1 87 ? -1.079 -5.055 11.348 1.00 82.38 87 LEU A CA 1
ATOM 700 C C . LEU A 1 87 ? -1.314 -4.749 9.865 1.00 82.38 87 LEU A C 1
ATOM 702 O O . LEU A 1 87 ? -0.466 -5.082 9.038 1.00 82.38 87 LEU A O 1
ATOM 706 N N . PHE A 1 88 ? -2.410 -4.058 9.533 1.00 79.06 88 PHE A N 1
ATOM 707 C CA . PHE A 1 88 ? -2.662 -3.605 8.163 1.00 79.06 88 PHE A CA 1
ATOM 708 C C . PHE A 1 88 ? -1.552 -2.692 7.657 1.00 79.06 88 PHE A C 1
ATOM 710 O O . PHE A 1 88 ? -1.059 -2.894 6.549 1.00 79.06 88 PHE A O 1
ATOM 717 N N . PHE A 1 89 ? -1.126 -1.733 8.481 1.00 81.50 89 PHE A N 1
ATOM 718 C CA . PHE A 1 89 ? -0.044 -0.820 8.137 1.00 81.50 89 PHE A CA 1
ATOM 719 C C . PHE A 1 89 ? 1.271 -1.561 7.852 1.00 81.50 89 PHE A C 1
ATOM 721 O O . PHE A 1 89 ? 1.910 -1.286 6.842 1.00 81.50 89 PHE A O 1
ATOM 728 N N . LEU A 1 90 ? 1.656 -2.533 8.685 1.00 84.88 90 LEU A N 1
ATOM 729 C CA . LEU A 1 90 ? 2.882 -3.317 8.493 1.00 84.88 90 LEU A CA 1
ATOM 730 C C . LEU A 1 90 ? 2.829 -4.194 7.238 1.00 84.88 90 LEU A C 1
ATOM 732 O O . LEU A 1 90 ? 3.789 -4.221 6.469 1.00 84.88 90 LEU A O 1
ATOM 736 N N . CYS A 1 91 ? 1.711 -4.887 7.006 1.00 82.56 91 CYS A N 1
ATOM 737 C CA . CYS A 1 91 ? 1.548 -5.732 5.819 1.00 82.56 91 CYS A CA 1
ATOM 738 C C . CYS A 1 91 ? 1.615 -4.897 4.544 1.00 82.56 91 CYS A C 1
ATOM 740 O O . CYS A 1 91 ? 2.288 -5.268 3.584 1.00 82.56 91 CYS A O 1
ATOM 742 N N . MET A 1 92 ? 0.958 -3.739 4.571 1.00 79.12 92 MET A N 1
ATOM 743 C CA . MET A 1 92 ? 1.017 -2.763 3.501 1.00 79.12 92 MET A CA 1
ATOM 744 C C . MET A 1 92 ? 2.470 -2.298 3.294 1.00 79.12 92 MET A C 1
ATOM 746 O O . MET A 1 92 ? 2.970 -2.365 2.172 1.00 79.12 92 MET A O 1
ATOM 750 N N . LEU A 1 93 ? 3.161 -1.866 4.355 1.00 83.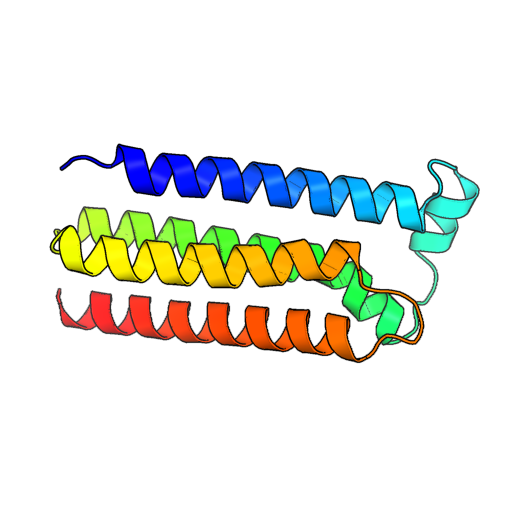25 93 LEU A N 1
ATOM 751 C CA . LEU A 1 93 ? 4.530 -1.349 4.284 1.00 83.25 93 LEU A CA 1
ATOM 752 C C . LEU A 1 93 ? 5.466 -2.349 3.595 1.00 83.25 93 LEU A C 1
ATOM 754 O O . LEU A 1 93 ? 6.146 -1.994 2.638 1.00 83.25 93 LEU A O 1
ATOM 758 N N . VAL A 1 94 ? 5.433 -3.618 4.014 1.00 85.88 94 VAL A N 1
ATOM 759 C CA . VAL A 1 94 ? 6.222 -4.699 3.400 1.00 85.88 94 VAL A CA 1
ATOM 760 C C . VAL A 1 94 ? 5.823 -4.921 1.935 1.00 85.88 94 VAL A C 1
ATOM 762 O O . VAL A 1 94 ? 6.687 -5.015 1.056 1.00 85.88 94 VAL A O 1
ATOM 765 N N . ALA A 1 95 ? 4.520 -4.950 1.644 1.00 78.88 95 ALA A N 1
ATOM 766 C CA . ALA A 1 95 ? 4.018 -5.108 0.283 1.00 78.88 95 ALA A CA 1
ATOM 767 C C . ALA A 1 95 ? 4.445 -3.951 -0.635 1.00 78.88 95 ALA A C 1
ATOM 769 O O . ALA A 1 95 ? 4.693 -4.168 -1.814 1.00 78.88 95 ALA A O 1
ATOM 770 N N . ASN A 1 96 ? 4.543 -2.719 -0.145 1.00 77.12 96 ASN A N 1
ATOM 771 C CA . ASN A 1 96 ? 4.977 -1.590 -0.969 1.00 77.12 96 ASN A CA 1
ATOM 772 C C . ASN A 1 96 ? 6.485 -1.507 -1.107 1.00 77.12 96 ASN A C 1
ATOM 774 O O . ASN A 1 96 ? 6.989 -1.332 -2.214 1.00 77.12 96 ASN A O 1
ATOM 778 N N . SER A 1 97 ? 7.207 -1.675 -0.002 1.00 81.94 97 SER A N 1
ATOM 779 C CA . SER A 1 97 ? 8.663 -1.635 -0.012 1.00 81.94 97 SER A CA 1
ATOM 780 C C . SER A 1 97 ? 9.244 -2.706 -0.932 1.00 81.94 97 SER A C 1
ATOM 782 O O . SER A 1 97 ? 10.183 -2.413 -1.659 1.00 81.94 97 SER A O 1
ATOM 784 N N . SER A 1 98 ? 8.651 -3.906 -0.980 1.00 82.12 98 SER A N 1
ATOM 785 C CA . SER A 1 98 ? 9.123 -4.982 -1.865 1.00 82.12 98 SER A CA 1
ATOM 786 C C . SER A 1 98 ? 9.139 -4.598 -3.348 1.00 82.12 98 SER A C 1
ATOM 788 O O . SER A 1 98 ? 10.063 -5.003 -4.041 1.00 82.12 98 SER A O 1
ATOM 790 N N . VAL A 1 99 ? 8.206 -3.763 -3.827 1.00 77.81 99 VAL A N 1
ATOM 791 C CA . VAL A 1 99 ? 8.137 -3.346 -5.245 1.00 77.81 99 VAL A CA 1
ATOM 792 C C . VAL A 1 99 ? 9.377 -2.572 -5.686 1.00 77.81 99 VAL A C 1
ATOM 794 O O . VAL A 1 99 ? 9.808 -2.712 -6.827 1.00 77.81 99 VAL A O 1
ATOM 797 N N . PHE A 1 100 ? 9.991 -1.798 -4.788 1.00 77.31 100 PHE A N 1
ATOM 798 C CA . PHE A 1 100 ? 11.217 -1.063 -5.108 1.00 77.31 100 PHE A CA 1
ATOM 799 C C . PHE A 1 100 ? 12.396 -1.994 -5.424 1.00 77.31 100 PHE A C 1
ATOM 801 O O . PHE A 1 100 ? 13.300 -1.587 -6.149 1.00 77.31 100 PHE A O 1
ATOM 808 N N . PHE A 1 101 ? 12.353 -3.237 -4.935 1.00 79.81 101 PHE A N 1
ATOM 809 C CA . PHE A 1 101 ? 13.424 -4.229 -5.049 1.00 79.81 101 PHE A CA 1
ATOM 810 C C . PHE A 1 101 ? 13.066 -5.421 -5.949 1.00 79.81 101 PHE A C 1
ATOM 812 O O . PHE A 1 101 ? 13.857 -6.354 -6.066 1.00 79.81 101 PHE A O 1
ATOM 819 N N . ILE A 1 102 ? 11.882 -5.435 -6.578 1.00 74.56 102 ILE A N 1
ATOM 820 C CA . ILE A 1 102 ? 11.564 -6.453 -7.588 1.00 74.56 102 ILE A CA 1
ATOM 821 C C . ILE A 1 102 ? 12.457 -6.186 -8.799 1.00 74.56 102 ILE A C 1
ATOM 823 O O . ILE A 1 102 ? 12.351 -5.130 -9.411 1.00 74.56 102 ILE A O 1
ATOM 827 N N . GLU A 1 103 ? 13.322 -7.129 -9.139 1.00 72.06 103 GLU A N 1
ATOM 828 C CA . GLU A 1 103 ? 14.166 -7.114 -10.337 1.00 72.06 103 GLU A CA 1
ATOM 829 C C . GLU A 1 103 ? 13.871 -8.369 -11.167 1.00 72.06 103 GLU A C 1
ATOM 831 O O . GLU A 1 103 ? 13.432 -9.389 -10.616 1.00 72.06 103 GLU A O 1
ATOM 836 N N . GLU A 1 104 ? 14.113 -8.317 -12.480 1.00 62.94 104 GLU A N 1
ATOM 837 C CA . GLU A 1 104 ? 13.987 -9.493 -13.345 1.00 62.94 104 GLU A CA 1
ATOM 838 C C . GLU A 1 104 ? 14.890 -10.625 -12.823 1.00 62.94 104 GLU A C 1
ATOM 840 O O . GLU A 1 104 ? 16.107 -10.492 -12.745 1.00 62.94 104 GLU A O 1
ATOM 845 N N . GLY A 1 105 ? 14.274 -11.739 -12.410 1.00 65.25 105 GLY A N 1
ATOM 846 C CA . GLY A 1 105 ? 14.961 -12.900 -11.828 1.00 65.25 105 GLY A CA 1
ATOM 847 C C . GLY A 1 105 ? 14.916 -12.997 -10.296 1.00 65.25 105 GLY A C 1
ATOM 848 O O . GLY A 1 105 ? 15.192 -14.069 -9.752 1.00 65.25 105 GLY A O 1
ATOM 849 N N . SER A 1 106 ? 14.495 -11.949 -9.577 1.00 73.12 106 SER A N 1
ATOM 850 C CA . SER A 1 106 ? 14.397 -11.984 -8.110 1.00 73.12 106 SER A CA 1
ATOM 851 C C . SER A 1 106 ? 13.044 -12.519 -7.633 1.00 73.12 106 SER A C 1
ATOM 853 O O . SER A 1 106 ? 12.096 -11.785 -7.347 1.00 73.12 106 SER A O 1
ATOM 855 N N . LEU A 1 107 ? 12.958 -13.845 -7.509 1.00 80.69 107 LEU A N 1
ATOM 856 C CA . LEU A 1 107 ? 11.747 -14.537 -7.057 1.00 80.69 107 LEU A CA 1
ATOM 857 C C . LEU A 1 107 ? 11.372 -14.187 -5.602 1.00 80.69 107 LEU A C 1
ATOM 859 O O . LEU A 1 107 ? 10.196 -14.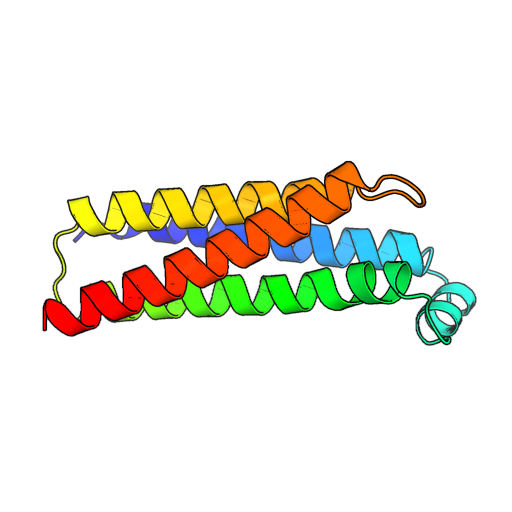204 -5.240 1.00 80.69 107 LEU A O 1
ATOM 863 N N . PHE A 1 108 ? 12.355 -13.816 -4.774 1.00 85.25 108 PHE A N 1
ATOM 864 C CA . PHE A 1 108 ? 12.150 -13.491 -3.362 1.00 85.25 108 PHE A CA 1
ATOM 865 C C . PHE A 1 108 ? 11.224 -12.284 -3.155 1.00 85.25 108 PHE A C 1
ATOM 867 O O . PHE A 1 108 ? 10.227 -12.401 -2.444 1.00 85.25 108 PHE A O 1
ATOM 874 N N . PHE A 1 109 ? 11.503 -11.139 -3.789 1.00 81.62 109 PHE A N 1
ATOM 875 C CA . PHE A 1 109 ? 10.688 -9.930 -3.601 1.00 81.62 109 PHE A CA 1
ATOM 876 C C . PHE A 1 109 ? 9.299 -10.057 -4.230 1.00 81.62 109 PHE A C 1
ATOM 878 O O . PHE A 1 109 ? 8.332 -9.521 -3.688 1.00 81.62 109 PHE A O 1
ATOM 885 N N . VAL A 1 110 ? 9.177 -10.836 -5.309 1.00 77.88 110 VAL A N 1
ATOM 886 C CA . VAL A 1 110 ? 7.882 -11.190 -5.907 1.00 77.88 110 VAL A CA 1
ATOM 887 C C . VAL A 1 110 ? 7.043 -12.016 -4.930 1.00 77.88 110 VAL A C 1
ATOM 889 O O . VAL A 1 110 ? 5.883 -11.685 -4.674 1.00 77.88 110 VAL A O 1
ATOM 892 N N . LEU A 1 111 ? 7.624 -13.056 -4.324 1.00 84.31 111 LEU A N 1
ATOM 893 C CA . LEU A 1 111 ? 6.933 -13.855 -3.311 1.00 84.31 111 LEU A CA 1
ATOM 894 C C . LEU A 1 111 ? 6.610 -13.041 -2.059 1.00 84.31 111 LEU A C 1
ATOM 896 O O . LEU A 1 111 ? 5.514 -13.173 -1.515 1.00 84.31 111 LEU A O 1
ATOM 900 N N . LEU A 1 112 ? 7.523 -12.177 -1.612 1.00 85.31 112 LEU A N 1
ATOM 901 C CA . LEU A 1 112 ? 7.297 -11.292 -0.472 1.00 85.31 112 LEU A CA 1
ATOM 902 C C . LEU A 1 112 ? 6.117 -10.349 -0.737 1.00 85.31 112 LEU A C 1
ATOM 904 O O . LEU A 1 112 ? 5.253 -10.189 0.126 1.00 85.31 112 LEU A O 1
ATOM 908 N N . LYS A 1 113 ? 6.021 -9.785 -1.947 1.00 80.00 113 LYS A N 1
ATOM 909 C CA . LYS A 1 113 ? 4.885 -8.961 -2.377 1.00 80.00 113 LYS A CA 1
ATOM 910 C C . LYS A 1 113 ? 3.580 -9.749 -2.379 1.00 80.00 113 LYS A C 1
ATOM 912 O O . LYS A 1 113 ? 2.585 -9.288 -1.819 1.00 80.00 113 LYS A O 1
ATOM 917 N N . LEU A 1 114 ? 3.567 -10.921 -3.013 1.00 81.31 114 LEU A N 1
ATOM 918 C CA . LEU A 1 114 ? 2.362 -11.742 -3.129 1.00 81.31 114 LEU A 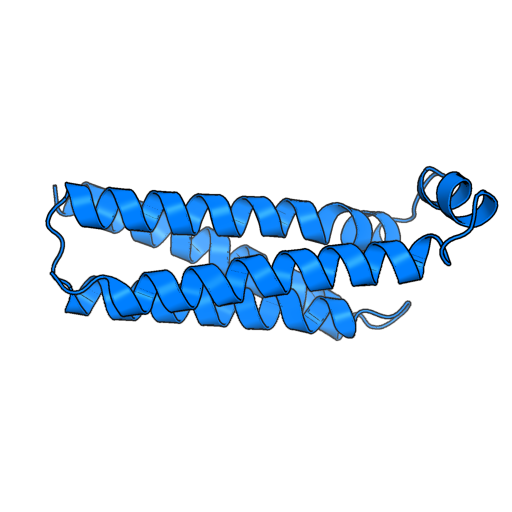CA 1
ATOM 919 C C . LEU A 1 114 ? 1.882 -12.207 -1.756 1.00 81.31 114 LEU A C 1
ATOM 921 O O . LEU A 1 114 ? 0.725 -11.988 -1.411 1.00 81.31 114 LEU A O 1
ATOM 925 N N . SER A 1 115 ? 2.773 -12.781 -0.950 1.00 85.56 115 SER A N 1
ATOM 926 C CA . SER A 1 115 ? 2.450 -13.256 0.400 1.00 85.56 115 SER A CA 1
ATOM 927 C C . SER A 1 115 ? 1.948 -12.132 1.304 1.00 85.56 115 SER A C 1
ATOM 929 O O . SER A 1 115 ? 0.912 -12.296 1.942 1.00 85.56 115 SER A O 1
ATOM 931 N N . SER A 1 116 ? 2.606 -10.968 1.313 1.00 83.25 116 SER A N 1
ATOM 932 C CA . SER A 1 116 ? 2.142 -9.810 2.094 1.00 83.25 116 SER A CA 1
ATOM 933 C C . SER A 1 116 ? 0.795 -9.271 1.605 1.00 83.25 116 SER A C 1
ATOM 935 O O . SER A 1 116 ? -0.042 -8.904 2.428 1.00 83.25 116 SER A O 1
ATOM 937 N N . THR A 1 117 ? 0.534 -9.297 0.295 1.00 78.12 117 THR A N 1
ATOM 938 C CA . THR A 1 117 ? -0.764 -8.913 -0.285 1.00 78.12 117 THR A CA 1
ATOM 939 C C . THR A 1 117 ? -1.867 -9.904 0.099 1.00 78.12 117 THR A C 1
ATOM 941 O O . THR A 1 117 ? -2.928 -9.488 0.561 1.00 78.12 117 THR A O 1
ATOM 944 N N . PHE A 1 118 ? -1.627 -11.213 -0.027 1.00 82.69 118 PHE A N 1
ATOM 945 C CA . PHE A 1 118 ? -2.584 -12.242 0.393 1.00 82.69 118 PHE A CA 1
ATOM 946 C C . PHE A 1 118 ? -2.863 -12.181 1.891 1.00 82.69 118 PHE A C 1
ATOM 948 O O . PHE A 1 118 ? -4.017 -12.265 2.307 1.00 82.69 118 PHE A O 1
ATOM 955 N N . LEU A 1 119 ? -1.820 -11.994 2.701 1.00 84.38 119 LEU A N 1
ATOM 956 C CA . LEU A 1 119 ? -1.948 -11.878 4.147 1.00 84.38 119 LEU A CA 1
ATOM 957 C C . LEU A 1 119 ? -2.727 -10.615 4.529 1.00 84.38 119 LEU A C 1
ATOM 959 O O . LEU A 1 119 ? -3.614 -10.689 5.374 1.00 84.38 119 LEU A O 1
ATOM 963 N N . PHE A 1 120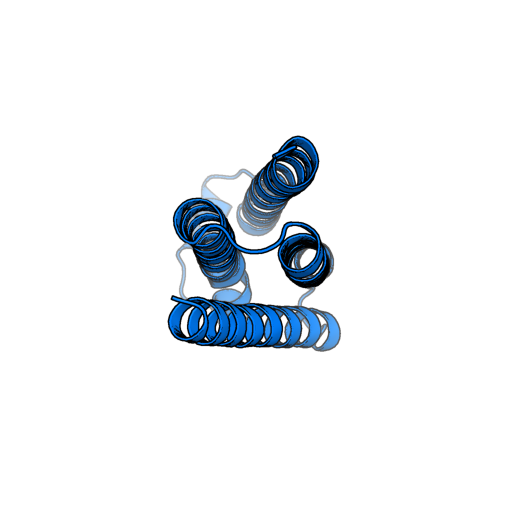 ? -2.480 -9.490 3.852 1.00 78.75 120 PHE A N 1
ATOM 964 C CA . PHE A 1 120 ? -3.272 -8.272 4.012 1.00 78.75 120 PHE A CA 1
ATOM 965 C C . PHE A 1 120 ? -4.757 -8.529 3.721 1.00 78.75 120 PHE A C 1
ATOM 967 O O . PHE A 1 120 ? -5.603 -8.255 4.569 1.00 78.75 120 PHE A O 1
ATOM 974 N N . VAL A 1 121 ? -5.077 -9.104 2.556 1.00 75.81 121 VAL A N 1
ATOM 975 C CA . VAL A 1 121 ? -6.463 -9.389 2.143 1.00 75.81 121 VAL A CA 1
ATOM 976 C C . VAL A 1 121 ? -7.139 -10.372 3.107 1.00 75.81 121 VAL A C 1
ATOM 978 O O . VAL A 1 121 ? -8.278 -10.155 3.519 1.00 75.81 121 VAL A O 1
ATOM 981 N N . GLY A 1 122 ? -6.436 -11.424 3.529 1.00 82.00 122 GLY A N 1
ATOM 982 C CA . GLY A 1 122 ? -6.940 -12.386 4.510 1.00 82.00 122 GLY A CA 1
ATOM 983 C C . GLY A 1 122 ? -7.231 -11.739 5.867 1.00 82.00 122 GLY A C 1
ATOM 984 O O . GLY A 1 122 ? -8.309 -11.940 6.430 1.00 82.00 122 GLY A O 1
ATOM 985 N N . LEU A 1 123 ? -6.314 -10.902 6.365 1.00 80.31 123 LEU A N 1
ATOM 986 C CA . LEU A 1 123 ? -6.521 -10.127 7.590 1.00 80.31 123 LEU A CA 1
ATOM 987 C C . LEU A 1 123 ? -7.688 -9.148 7.453 1.00 80.31 123 LEU A C 1
ATOM 989 O O . LEU A 1 123 ? -8.433 -8.961 8.413 1.00 80.31 123 LEU A O 1
ATOM 993 N N . SER A 1 124 ? -7.881 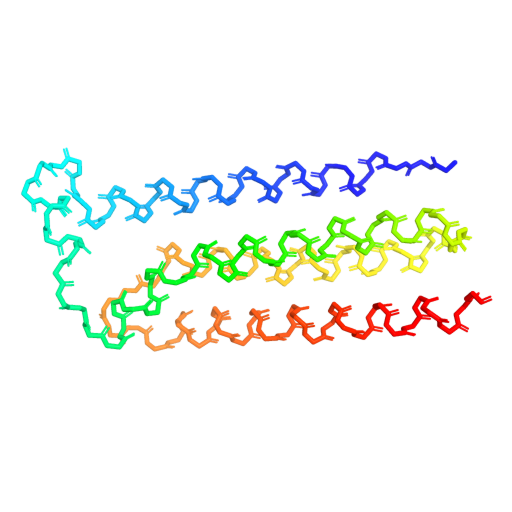-8.557 6.274 1.00 72.19 124 SER A N 1
ATOM 994 C CA . SER A 1 124 ? -9.005 -7.671 5.977 1.00 72.19 124 SER A CA 1
ATOM 995 C C . SER A 1 124 ? -10.344 -8.383 6.082 1.00 72.19 124 SER A C 1
ATOM 997 O O . SER A 1 124 ? -11.221 -7.926 6.817 1.00 72.19 124 SER A O 1
ATOM 999 N N . PHE A 1 125 ? -10.490 -9.529 5.414 1.00 76.06 125 PHE A N 1
ATOM 1000 C CA . PHE A 1 125 ? -11.703 -10.336 5.520 1.00 76.06 125 PHE A CA 1
ATOM 1001 C C . PHE A 1 125 ? -11.949 -10.802 6.954 1.00 76.06 125 PHE A C 1
ATOM 1003 O O . PHE A 1 125 ? -13.077 -10.733 7.441 1.00 76.06 125 PHE A O 1
ATOM 1010 N N . PHE A 1 126 ? -10.896 -11.216 7.664 1.00 80.25 126 PHE A N 1
ATOM 1011 C CA . PHE A 1 126 ? -10.998 -11.597 9.069 1.00 80.25 126 PHE A CA 1
ATOM 1012 C C . PHE A 1 126 ? -11.451 -10.432 9.960 1.00 80.25 126 PHE A C 1
ATOM 1014 O O . PHE A 1 126 ? -12.325 -10.616 10.810 1.00 80.25 126 PHE A O 1
ATOM 1021 N N . ALA A 1 127 ? -10.896 -9.233 9.760 1.00 73.38 127 ALA A N 1
ATOM 1022 C CA . ALA A 1 127 ? -11.284 -8.036 10.497 1.00 73.38 127 ALA A CA 1
ATOM 1023 C C . ALA A 1 127 ? -12.750 -7.675 10.227 1.00 73.38 127 ALA A C 1
ATOM 1025 O O . ALA A 1 127 ? -13.504 -7.490 11.179 1.00 73.38 127 ALA A O 1
ATOM 1026 N N . MET A 1 128 ? -13.183 -7.668 8.962 1.00 70.88 128 MET A N 1
ATOM 1027 C CA . MET A 1 128 ? -14.587 -7.441 8.601 1.00 70.88 128 MET A CA 1
ATOM 1028 C C . MET A 1 128 ? -15.520 -8.479 9.235 1.00 70.88 128 MET A C 1
ATOM 1030 O O . MET A 1 128 ? -16.523 -8.112 9.840 1.00 70.88 128 MET A O 1
ATOM 1034 N N . TYR A 1 129 ? -15.170 -9.767 9.172 1.00 77.69 129 TYR A N 1
ATOM 1035 C CA . TYR A 1 129 ? -15.950 -10.837 9.797 1.00 77.69 129 TYR A CA 1
ATOM 1036 C C . TYR A 1 129 ? -16.064 -10.672 11.317 1.00 77.69 129 TYR A C 1
ATOM 1038 O O . TYR A 1 129 ? -17.134 -10.866 11.895 1.00 77.69 129 TYR A O 1
ATOM 1046 N N . LYS A 1 130 ? -14.963 -10.308 11.985 1.00 73.44 130 LYS A N 1
ATOM 1047 C CA . LYS A 1 130 ? -14.965 -10.039 13.426 1.00 73.44 130 LYS A CA 1
ATOM 1048 C C . LYS A 1 130 ? -15.811 -8.818 13.770 1.00 73.44 130 LYS A C 1
ATOM 1050 O O . LYS A 1 130 ? -16.525 -8.878 14.761 1.00 73.44 130 LYS A O 1
ATOM 1055 N N . LEU A 1 131 ? -15.755 -7.755 12.968 1.00 65.06 131 LEU A N 1
ATOM 1056 C CA . LEU A 1 131 ? -16.565 -6.551 13.165 1.00 65.06 131 LEU A CA 1
ATOM 1057 C C . LEU A 1 131 ? -18.066 -6.844 13.013 1.00 65.06 131 LEU A C 1
ATOM 1059 O O . LEU A 1 131 ? -18.833 -6.454 13.887 1.00 65.06 131 LEU A O 1
ATOM 1063 N N . LEU A 1 132 ? -18.461 -7.616 11.994 1.00 67.88 132 LEU A N 1
ATOM 1064 C CA . LEU A 1 132 ? -19.852 -8.049 11.778 1.00 67.88 132 LEU A CA 1
ATOM 1065 C C . LEU A 1 132 ? -20.426 -8.890 12.927 1.00 67.88 132 LEU A C 1
ATOM 1067 O O . LEU A 1 132 ? -21.633 -8.937 13.101 1.00 67.88 132 LEU A O 1
ATOM 1071 N N . LYS A 1 133 ? -19.577 -9.584 13.695 1.00 67.56 133 LYS A N 1
ATOM 1072 C CA . LYS A 1 133 ? -19.995 -10.377 14.865 1.00 67.56 133 LYS A CA 1
ATOM 1073 C C . LYS A 1 133 ? -20.104 -9.578 16.164 1.00 67.56 133 LYS A C 1
ATOM 1075 O O . LYS A 1 133 ? -20.561 -10.126 17.162 1.00 67.56 133 LYS A O 1
ATOM 1080 N N . VAL A 1 134 ? -19.570 -8.359 16.188 1.00 59.22 134 VAL A N 1
ATOM 1081 C CA . VAL A 1 134 ? -19.576 -7.472 17.364 1.00 59.22 134 VAL A CA 1
ATOM 1082 C C . VAL A 1 134 ? -20.744 -6.474 17.292 1.00 59.22 134 VAL A C 1
ATOM 1084 O O . VAL A 1 134 ? -21.037 -5.827 18.292 1.00 59.22 134 VAL A O 1
ATOM 1087 N N . THR A 1 135 ? -21.406 -6.380 16.132 1.00 49.09 135 THR A N 1
ATOM 1088 C CA . THR A 1 135 ? -22.692 -5.688 15.928 1.00 49.09 135 THR A CA 1
ATOM 1089 C C . THR A 1 135 ? -23.850 -6.623 16.257 1.00 49.09 135 THR A C 1
ATOM 1091 O O . THR A 1 135 ? -24.864 -6.113 16.776 1.00 49.09 135 THR A O 1
#

Secondary structure (DSSP, 8-state):
---HHHHHHHHHHHHHHHHHHHHHHHHHHTTSHHHHHHHTSPPPHHHHHHHHHHHHHHHHHHHHHHHHHHHHHTT--HHHHHHHHHHHHHHHHHHHHHHHT--TT-HHHHHHHHHHHHHHHHHHHHHHHHHHTT-

Organism: NCBI:txid269237

InterPro domains:
  IPR059949 Aq_1264, transmembrane helical domain [PF27139] (41-128)